Protein AF-H8FXW2-F1 (afdb_monomer_lite)

InterPro domains:
  IPR018733 Protein of unknown function DUF2274 [PF10038] (1-70)

pLDDT: mean 75.58, std 19.59, range [34.22, 98.12]

Foldseek 3Di:
DDDDPCPDDPPPPDDDDDDDDPPVVLVVLQVVQVVVCVVVVHPRDDSVVVPVVVVVVVCVPPPVNVVVVVVVPPPPPDDDDDDPDPPDDDDDDDDDDDDDDDDDD

Radius of gyration: 37.45 Å; chains: 1; bounding box: 100×46×79 Å

Sequence (105 aa):
MAKLKLTSIPDDKPIKLTIEVPAAVFRDLAAYAEAMGRVNGQATPEPAKLVVPMIQRFMATDREFAKARRGDDHPSHQGAGTRNDHETPVQSSQTASLNSPPFSH

Structure (mmCIF, N/CA/C/O backbone):
data_AF-H8FXW2-F1
#
_entry.id   AF-H8FXW2-F1
#
loop_
_atom_site.group_PDB
_atom_site.id
_atom_site.type_symbol
_atom_site.label_atom_id
_atom_site.label_alt_id
_atom_site.label_comp_id
_atom_site.label_asym_id
_atom_site.label_entity_id
_atom_site.label_seq_id
_atom_site.pdbx_PDB_ins_code
_atom_site.Cartn_x
_atom_site.Cartn_y
_atom_site.Cartn_z
_atom_site.occupancy
_atom_site.B_iso_or_equiv
_atom_site.auth_seq_id
_atom_site.auth_comp_id
_atom_site.auth_asym_id
_atom_site.auth_atom_id
_atom_site.pdbx_PDB_model_num
ATOM 1 N N . MET A 1 1 ? 43.968 -20.228 8.909 1.00 34.22 1 MET A N 1
ATOM 2 C CA . MET A 1 1 ? 43.189 -19.088 9.440 1.00 34.22 1 MET A CA 1
ATOM 3 C C . MET A 1 1 ? 42.023 -18.827 8.499 1.00 34.22 1 MET A C 1
ATOM 5 O O . MET A 1 1 ? 42.262 -18.612 7.318 1.00 34.22 1 MET A O 1
ATOM 9 N N . ALA A 1 2 ? 40.780 -18.948 8.969 1.00 46.19 2 ALA A N 1
ATOM 10 C CA . ALA A 1 2 ? 39.598 -18.790 8.123 1.00 46.19 2 ALA A CA 1
ATOM 11 C C . ALA A 1 2 ? 39.305 -17.298 7.892 1.00 46.19 2 ALA A C 1
ATOM 13 O O . ALA A 1 2 ? 39.035 -16.558 8.834 1.00 46.19 2 ALA A O 1
ATOM 14 N N . LYS A 1 3 ? 39.391 -16.855 6.635 1.00 54.84 3 LYS A N 1
ATOM 15 C CA . LYS A 1 3 ? 39.053 -15.494 6.208 1.00 54.84 3 LYS A CA 1
ATOM 16 C C . LYS A 1 3 ? 37.527 -15.380 6.142 1.00 54.84 3 LYS A C 1
ATOM 18 O O . LYS A 1 3 ? 36.903 -16.010 5.289 1.00 54.84 3 LYS A O 1
ATOM 23 N N . LEU A 1 4 ? 36.929 -14.633 7.069 1.00 55.56 4 LEU A N 1
ATOM 24 C CA . LEU A 1 4 ? 35.490 -14.355 7.081 1.00 55.56 4 LEU A CA 1
ATOM 25 C C . LEU A 1 4 ? 35.106 -13.607 5.793 1.00 55.56 4 LEU A C 1
ATOM 27 O O . LEU A 1 4 ? 35.691 -12.576 5.472 1.00 55.56 4 LEU A O 1
ATOM 31 N N . LYS A 1 5 ? 34.139 -14.153 5.044 1.00 62.44 5 LYS A N 1
ATOM 32 C CA . LYS A 1 5 ? 33.640 -13.622 3.760 1.00 62.44 5 LYS A CA 1
ATOM 33 C C . LYS A 1 5 ? 32.530 -12.570 3.919 1.00 62.44 5 LYS A C 1
ATOM 35 O O . LYS A 1 5 ? 31.826 -12.282 2.958 1.00 62.44 5 LYS A O 1
ATOM 40 N N . LEU A 1 6 ? 32.343 -12.016 5.115 1.00 50.59 6 LEU A N 1
ATOM 41 C CA . LEU A 1 6 ? 31.349 -10.970 5.346 1.00 50.59 6 LEU A CA 1
ATOM 42 C C . LEU A 1 6 ? 31.999 -9.614 5.043 1.00 50.59 6 LEU A C 1
ATOM 44 O O . LEU A 1 6 ? 32.534 -8.952 5.925 1.00 50.59 6 LEU A O 1
ATOM 48 N N . THR A 1 7 ? 32.054 -9.254 3.761 1.00 62.03 7 THR A N 1
ATOM 49 C CA . THR A 1 7 ? 32.733 -8.036 3.287 1.00 62.03 7 THR A CA 1
ATOM 50 C C . THR A 1 7 ? 31.907 -6.765 3.472 1.00 62.03 7 THR A C 1
ATOM 52 O O . THR A 1 7 ? 32.427 -5.676 3.256 1.00 62.03 7 THR A O 1
ATOM 55 N N . SER A 1 8 ? 30.640 -6.873 3.873 1.00 59.31 8 SER A N 1
ATOM 56 C CA . SER A 1 8 ? 29.797 -5.723 4.190 1.00 59.31 8 SER A CA 1
ATOM 57 C C . SER A 1 8 ? 28.610 -6.164 5.046 1.00 59.31 8 SER A C 1
ATOM 59 O O . SER A 1 8 ? 27.972 -7.177 4.752 1.00 59.31 8 SER A O 1
ATOM 61 N N . ILE A 1 9 ? 28.350 -5.427 6.125 1.00 67.25 9 ILE A N 1
ATOM 62 C CA . ILE A 1 9 ? 27.092 -5.502 6.871 1.00 67.25 9 ILE A CA 1
ATOM 63 C C . ILE A 1 9 ? 26.118 -4.579 6.128 1.00 67.25 9 ILE A C 1
ATOM 65 O O . ILE A 1 9 ? 26.500 -3.435 5.870 1.00 67.25 9 ILE A O 1
ATOM 69 N N . PRO A 1 10 ? 24.907 -5.038 5.764 1.00 65.69 10 PRO A N 1
ATOM 70 C CA . PRO A 1 10 ? 23.902 -4.173 5.158 1.00 65.69 10 PRO A CA 1
ATOM 71 C C . PRO A 1 10 ? 23.676 -2.926 6.019 1.00 65.69 10 PRO A C 1
ATOM 73 O O . PRO A 1 10 ? 23.496 -3.032 7.232 1.00 65.69 10 PRO A O 1
ATOM 76 N N . ASP A 1 11 ? 23.709 -1.744 5.403 1.00 65.31 11 ASP A N 1
ATOM 77 C CA . ASP A 1 11 ? 23.280 -0.513 6.064 1.00 65.31 11 ASP A CA 1
ATOM 78 C C . ASP A 1 11 ? 21.752 -0.566 6.222 1.00 65.31 11 ASP A C 1
ATOM 80 O O . ASP A 1 11 ? 21.002 -0.156 5.339 1.00 65.31 11 ASP A O 1
ATOM 84 N N . ASP A 1 12 ? 21.290 -1.136 7.337 1.00 68.81 12 ASP A N 1
ATOM 85 C CA . ASP A 1 12 ? 19.870 -1.273 7.692 1.00 68.81 12 ASP A CA 1
ATOM 86 C C . ASP A 1 12 ? 19.254 0.051 8.188 1.00 68.81 12 ASP A C 1
ATOM 88 O O . ASP A 1 12 ? 18.236 0.063 8.889 1.00 68.81 12 ASP A O 1
ATOM 92 N N . LYS A 1 13 ? 19.859 1.202 7.861 1.00 82.19 13 LYS A N 1
ATOM 93 C CA . LYS A 1 13 ? 19.330 2.499 8.275 1.00 82.19 13 LYS A CA 1
ATOM 94 C C . LYS A 1 13 ? 17.932 2.712 7.676 1.00 82.19 13 LYS A C 1
ATOM 96 O O . LYS A 1 13 ? 17.789 2.799 6.454 1.00 82.19 13 LYS A O 1
ATOM 101 N N . PRO A 1 14 ? 16.886 2.870 8.512 1.00 81.25 14 PRO A N 1
ATOM 102 C CA . PRO A 1 14 ? 15.538 3.078 8.013 1.00 81.25 14 PRO A CA 1
ATOM 103 C C . PRO A 1 14 ? 15.447 4.422 7.284 1.00 81.25 14 PRO A C 1
ATOM 105 O O . PRO A 1 14 ? 15.831 5.468 7.815 1.00 81.25 14 PRO A O 1
ATOM 108 N N . ILE A 1 15 ? 14.901 4.396 6.071 1.00 88.62 15 ILE A N 1
ATOM 109 C CA . ILE A 1 15 ? 14.631 5.592 5.272 1.00 88.62 15 ILE A CA 1
ATOM 110 C C . ILE A 1 15 ? 13.169 5.989 5.475 1.00 88.62 15 ILE A C 1
ATOM 112 O O . ILE A 1 15 ? 12.260 5.185 5.265 1.00 88.62 15 ILE A O 1
ATOM 116 N N . LYS A 1 16 ? 12.928 7.243 5.873 1.00 90.12 16 LYS A N 1
ATOM 117 C CA . LYS A 1 16 ? 11.573 7.790 5.980 1.00 90.12 16 LYS A CA 1
ATOM 118 C C . LYS A 1 16 ? 11.106 8.276 4.611 1.00 90.12 16 LYS A C 1
ATOM 120 O O . LYS A 1 16 ? 11.697 9.193 4.049 1.00 90.12 16 LYS A O 1
ATOM 125 N N . LEU A 1 17 ? 10.028 7.680 4.113 1.00 89.06 17 LEU A N 1
ATOM 126 C CA . LEU A 1 17 ? 9.366 8.074 2.875 1.00 89.06 17 LEU A CA 1
ATOM 127 C C . LEU A 1 17 ? 7.995 8.678 3.198 1.00 89.06 17 LEU A C 1
ATOM 129 O O . LEU A 1 17 ? 7.198 8.058 3.900 1.00 89.06 17 LEU A O 1
ATOM 133 N N . THR A 1 18 ? 7.723 9.874 2.678 1.00 93.00 18 THR A N 1
ATOM 134 C CA . THR A 1 18 ? 6.388 10.487 2.714 1.00 93.00 18 THR A CA 1
ATOM 135 C C . THR A 1 18 ? 5.702 10.211 1.383 1.00 93.00 18 THR A C 1
ATOM 137 O O . THR A 1 18 ? 6.265 10.520 0.336 1.00 93.00 18 THR A O 1
ATOM 140 N N . ILE A 1 19 ? 4.504 9.628 1.424 1.00 91.12 19 ILE A N 1
ATOM 141 C CA . ILE A 1 19 ? 3.702 9.322 0.236 1.00 91.12 19 ILE A CA 1
ATOM 142 C C . ILE A 1 19 ? 2.347 10.012 0.331 1.00 91.12 19 ILE A C 1
ATOM 144 O O . ILE A 1 19 ? 1.709 10.003 1.383 1.00 91.12 19 ILE A O 1
ATOM 148 N N . GLU A 1 20 ? 1.899 10.579 -0.781 1.00 95.31 20 GLU A N 1
ATOM 149 C CA . GLU A 1 20 ? 0.527 11.044 -0.944 1.00 95.31 20 GLU A CA 1
ATOM 150 C C . GLU A 1 20 ? -0.244 9.997 -1.742 1.00 95.31 20 GLU A C 1
ATOM 152 O O . GLU A 1 20 ? 0.235 9.493 -2.759 1.00 95.31 20 GLU A O 1
ATOM 157 N N . VAL A 1 21 ? -1.435 9.643 -1.267 1.00 94.38 21 VAL A N 1
ATOM 158 C CA . VAL A 1 21 ? -2.306 8.673 -1.933 1.00 94.38 21 VAL A CA 1
ATOM 159 C C . VAL A 1 21 ? -3.712 9.250 -2.066 1.00 94.38 21 VAL A C 1
ATOM 161 O O . VAL A 1 21 ? -4.165 9.968 -1.170 1.00 94.38 21 VAL A O 1
ATOM 164 N N . PRO A 1 22 ? -4.444 8.933 -3.149 1.00 98.12 22 PRO A N 1
ATOM 165 C CA . PRO A 1 22 ? -5.845 9.310 -3.255 1.00 98.12 22 PRO A CA 1
ATOM 166 C C . PRO A 1 22 ? -6.658 8.770 -2.073 1.00 98.12 22 PRO A C 1
ATOM 168 O O . PRO A 1 22 ? -6.462 7.632 -1.640 1.00 98.12 22 PRO A O 1
ATOM 171 N N . ALA A 1 23 ? -7.636 9.544 -1.598 1.00 97.69 23 ALA A N 1
ATOM 172 C CA . ALA A 1 23 ? -8.474 9.152 -0.461 1.00 97.69 23 ALA A CA 1
ATOM 173 C C . ALA A 1 23 ? -9.183 7.801 -0.670 1.00 97.69 23 ALA A C 1
ATOM 175 O O . ALA A 1 23 ? -9.358 7.043 0.280 1.00 97.69 23 ALA A O 1
ATOM 176 N N . ALA A 1 24 ? -9.564 7.481 -1.912 1.00 98.12 24 ALA A N 1
ATOM 177 C CA . ALA A 1 24 ? -10.151 6.186 -2.252 1.00 98.12 24 ALA A CA 1
ATOM 178 C C . ALA A 1 24 ? -9.195 5.023 -1.940 1.00 98.12 24 ALA A C 1
ATOM 180 O O . ALA A 1 24 ? -9.585 4.089 -1.250 1.00 98.12 24 ALA A O 1
ATOM 181 N N . VAL A 1 25 ? -7.923 5.147 -2.332 1.00 96.88 25 VAL A N 1
ATOM 182 C CA . VAL A 1 25 ? -6.893 4.129 -2.079 1.00 96.88 25 VAL A CA 1
ATOM 183 C C . VAL A 1 25 ? -6.656 3.948 -0.580 1.00 96.88 25 VAL A C 1
ATOM 185 O O . VAL A 1 25 ? -6.521 2.822 -0.112 1.00 96.88 25 VAL A O 1
ATOM 188 N N . PHE A 1 26 ? -6.648 5.038 0.196 1.00 97.06 26 PHE A N 1
ATOM 189 C CA . PHE A 1 26 ? -6.502 4.933 1.650 1.00 97.06 26 PHE A CA 1
ATOM 190 C C . PHE A 1 26 ? -7.675 4.183 2.301 1.00 97.06 26 PHE A C 1
ATOM 192 O O . PHE A 1 26 ? -7.453 3.346 3.176 1.00 97.06 26 PHE A O 1
ATOM 199 N N . ARG A 1 27 ? -8.916 4.439 1.859 1.00 97.94 27 ARG A N 1
ATOM 200 C CA . ARG A 1 27 ? -10.095 3.705 2.351 1.00 97.94 27 ARG A CA 1
ATOM 201 C C . ARG A 1 27 ? -10.013 2.217 2.029 1.00 97.94 27 ARG A C 1
ATOM 203 O O . ARG A 1 27 ? -10.278 1.401 2.908 1.00 97.94 27 ARG A O 1
ATOM 210 N N . ASP A 1 28 ? -9.600 1.871 0.814 1.00 97.88 28 ASP A N 1
ATOM 211 C CA . ASP A 1 28 ? -9.449 0.472 0.406 1.00 97.88 28 ASP A CA 1
ATOM 212 C C . ASP A 1 28 ? -8.345 -0.228 1.211 1.00 97.88 28 ASP A C 1
ATOM 214 O O . ASP A 1 28 ? -8.514 -1.367 1.648 1.00 97.88 28 ASP A O 1
ATOM 218 N N . LEU A 1 29 ? -7.239 0.469 1.493 1.00 96.62 29 LEU A N 1
ATOM 219 C CA . LEU A 1 29 ? -6.156 -0.047 2.331 1.00 96.62 29 LEU A CA 1
ATOM 220 C C . LEU A 1 29 ? -6.609 -0.291 3.779 1.00 96.62 29 LEU A C 1
ATOM 222 O O . LEU A 1 29 ? -6.231 -1.299 4.378 1.00 96.62 29 LEU A O 1
ATOM 226 N N . ALA A 1 30 ? -7.442 0.594 4.334 1.00 96.75 30 ALA A N 1
ATOM 227 C CA . ALA A 1 30 ? -8.038 0.409 5.655 1.00 96.75 30 ALA A CA 1
ATOM 228 C C . ALA A 1 30 ? -8.997 -0.789 5.695 1.00 96.75 30 ALA A C 1
ATOM 230 O O . ALA A 1 30 ? -8.886 -1.633 6.585 1.00 96.75 30 ALA A O 1
ATOM 231 N N . ALA A 1 31 ? -9.867 -0.928 4.693 1.00 97.50 31 ALA A N 1
ATOM 232 C CA . ALA A 1 31 ? -10.753 -2.085 4.578 1.00 97.50 31 ALA A CA 1
ATOM 233 C C . ALA A 1 31 ? -9.965 -3.402 4.442 1.00 97.50 31 ALA A C 1
ATOM 235 O O . ALA A 1 31 ? -10.315 -4.413 5.056 1.00 97.50 31 ALA A O 1
ATOM 236 N N . TYR A 1 32 ? -8.864 -3.390 3.685 1.00 96.50 32 TYR A N 1
ATOM 237 C CA . TYR A 1 32 ? -7.979 -4.545 3.546 1.00 96.50 32 TYR A CA 1
ATOM 238 C C . TYR A 1 32 ? -7.295 -4.915 4.872 1.00 96.50 32 TYR A C 1
ATOM 240 O O . TYR A 1 32 ? -7.218 -6.096 5.219 1.00 96.50 32 TYR A O 1
ATOM 248 N N . ALA A 1 33 ? -6.853 -3.923 5.652 1.00 95.88 33 ALA A N 1
ATOM 249 C CA . ALA A 1 33 ? -6.301 -4.149 6.985 1.00 95.88 33 ALA A CA 1
ATOM 250 C C . ALA A 1 33 ? -7.317 -4.827 7.916 1.00 95.88 33 ALA A C 1
ATOM 252 O O . ALA A 1 33 ? -6.986 -5.801 8.594 1.00 95.88 33 ALA A O 1
ATOM 253 N N . GLU A 1 34 ? -8.565 -4.352 7.924 1.00 95.81 34 GLU A N 1
ATOM 254 C CA . GLU A 1 34 ? -9.630 -4.960 8.724 1.00 95.81 34 GLU A CA 1
ATOM 255 C C . GLU A 1 34 ? -9.901 -6.406 8.315 1.00 95.81 34 GLU A C 1
ATOM 257 O O . GLU A 1 34 ? -10.024 -7.280 9.175 1.00 95.81 34 GLU A O 1
ATOM 262 N N . ALA A 1 35 ? -9.973 -6.676 7.010 1.00 95.50 35 ALA A N 1
ATOM 263 C CA . ALA A 1 35 ? -10.157 -8.029 6.501 1.00 95.50 35 ALA A CA 1
ATOM 264 C C . ALA A 1 35 ? -9.025 -8.958 6.972 1.00 95.50 35 ALA A C 1
ATOM 266 O O . ALA A 1 35 ? -9.290 -10.077 7.411 1.00 95.50 35 ALA A O 1
ATOM 267 N N . MET A 1 36 ? -7.779 -8.476 6.964 1.00 92.75 36 MET A N 1
ATOM 268 C CA . MET A 1 36 ? -6.624 -9.236 7.444 1.00 92.75 36 MET A CA 1
ATOM 269 C C . MET A 1 36 ? -6.693 -9.533 8.948 1.00 92.75 36 MET A C 1
ATOM 271 O O . MET A 1 36 ? -6.434 -10.666 9.355 1.00 92.75 36 MET A O 1
ATOM 275 N N . GLY A 1 37 ? -7.086 -8.553 9.769 1.00 92.38 37 GLY A N 1
ATOM 276 C CA . GLY A 1 37 ? -7.274 -8.754 11.211 1.00 92.38 37 GLY A CA 1
ATOM 277 C C . GLY A 1 37 ? -8.334 -9.819 11.512 1.00 92.38 37 GLY A C 1
ATOM 278 O O . GLY A 1 37 ? -8.111 -10.714 12.329 1.00 92.38 37 GLY A O 1
ATOM 279 N N . ARG A 1 38 ? -9.450 -9.795 10.769 1.00 93.31 38 ARG A N 1
ATOM 280 C CA . ARG A 1 38 ? -10.525 -10.796 10.886 1.00 93.31 38 ARG A CA 1
ATOM 281 C C . ARG A 1 38 ? -10.059 -12.205 10.517 1.00 93.31 38 ARG A C 1
ATOM 283 O O . ARG A 1 38 ? -10.389 -13.143 11.231 1.00 93.31 38 ARG A O 1
ATOM 290 N N . VAL A 1 39 ? -9.295 -12.357 9.430 1.00 91.00 39 VAL A N 1
ATOM 291 C CA . VAL A 1 39 ? -8.811 -13.671 8.960 1.00 91.00 39 VAL A CA 1
ATOM 292 C C . VAL A 1 39 ? -7.794 -14.278 9.925 1.00 91.00 39 VAL A C 1
ATOM 294 O O . VAL A 1 39 ? -7.846 -15.475 10.194 1.00 91.00 39 VAL A O 1
ATOM 297 N N . ASN A 1 40 ? -6.894 -13.464 10.475 1.00 86.00 40 ASN A N 1
ATOM 298 C CA . ASN A 1 40 ? -5.814 -13.955 11.331 1.00 86.00 40 ASN A CA 1
ATOM 299 C C . ASN A 1 40 ? -6.206 -14.039 12.817 1.00 86.00 40 ASN A C 1
ATOM 301 O O . ASN A 1 40 ? -5.403 -14.496 13.629 1.00 86.00 40 ASN A O 1
ATOM 305 N N . GLY A 1 41 ? -7.400 -13.562 13.193 1.00 85.56 41 GLY A N 1
ATOM 306 C CA . GLY A 1 41 ? -7.804 -13.414 14.596 1.00 85.56 41 GLY A CA 1
ATOM 307 C C . GLY A 1 41 ? -6.910 -12.439 15.374 1.00 85.56 41 GLY A C 1
ATOM 308 O O . GLY A 1 41 ? -6.772 -12.552 16.590 1.00 85.56 41 GLY A O 1
ATOM 309 N N . GLN A 1 42 ? -6.259 -11.513 14.668 1.00 86.56 42 GLN A N 1
ATOM 310 C CA . GLN A 1 42 ? -5.303 -10.556 15.216 1.00 86.56 42 GLN A CA 1
ATOM 311 C C . GLN A 1 42 ? -5.870 -9.139 15.161 1.00 86.56 42 GLN A C 1
ATOM 313 O O . GLN A 1 42 ? -6.818 -8.848 14.431 1.00 86.56 42 GLN A O 1
ATOM 318 N N . ALA A 1 43 ? -5.260 -8.233 15.926 1.00 89.25 43 ALA A N 1
ATOM 319 C CA . ALA A 1 43 ? -5.580 -6.818 15.834 1.00 89.25 43 ALA A CA 1
ATOM 320 C C . ALA A 1 43 ? -5.401 -6.317 14.392 1.00 89.25 43 ALA A C 1
ATOM 322 O O . ALA A 1 43 ? -4.416 -6.649 13.727 1.00 89.25 43 ALA A O 1
ATOM 323 N N . THR A 1 44 ? -6.346 -5.494 13.935 1.00 93.25 44 THR A N 1
ATOM 324 C CA . THR A 1 44 ? -6.267 -4.822 12.638 1.00 93.25 44 THR A CA 1
ATOM 325 C C . THR A 1 44 ? -4.965 -4.016 12.556 1.00 93.25 44 THR A C 1
ATOM 327 O O . THR A 1 44 ? -4.757 -3.124 13.385 1.00 93.25 44 THR A O 1
ATOM 330 N N . PRO A 1 45 ? -4.069 -4.308 11.596 1.00 92.31 45 PRO A N 1
ATOM 331 C CA . PRO A 1 45 ? -2.850 -3.535 11.420 1.00 92.31 45 PRO A CA 1
ATOM 332 C C . PRO A 1 45 ? -3.173 -2.109 10.966 1.00 92.31 45 PRO A C 1
ATOM 334 O O . PRO A 1 45 ? -4.177 -1.849 10.310 1.00 92.31 45 PRO A O 1
ATOM 337 N N . GLU A 1 46 ? -2.288 -1.168 11.281 1.00 94.12 46 GLU A N 1
ATOM 338 C CA . GLU A 1 46 ? -2.383 0.182 10.727 1.00 94.12 46 GLU A CA 1
ATOM 339 C C . GLU A 1 46 ? -2.217 0.125 9.193 1.00 94.12 46 GLU A C 1
ATOM 341 O O . GLU A 1 46 ? -1.272 -0.523 8.727 1.00 94.12 46 GLU A O 1
ATOM 346 N N . PRO A 1 47 ? -3.047 0.832 8.399 1.00 94.31 47 PRO A N 1
ATOM 347 C CA . PRO A 1 47 ? -2.965 0.810 6.935 1.00 94.31 47 PRO A CA 1
ATOM 348 C C . PRO A 1 47 ? -1.550 1.082 6.400 1.00 94.31 47 PRO A C 1
ATOM 350 O O . PRO A 1 47 ? -1.058 0.363 5.533 1.00 94.31 47 PRO A O 1
ATOM 353 N N . ALA A 1 48 ? -0.840 2.059 6.975 1.00 92.25 48 ALA A N 1
ATOM 354 C CA . ALA A 1 48 ? 0.519 2.417 6.563 1.00 92.25 48 ALA A CA 1
ATOM 355 C C . ALA A 1 48 ? 1.535 1.273 6.741 1.00 92.25 48 ALA A C 1
ATOM 357 O O . ALA A 1 48 ? 2.459 1.131 5.939 1.00 92.25 48 ALA A O 1
ATOM 358 N N . LYS A 1 49 ? 1.346 0.406 7.745 1.00 92.50 49 LYS A N 1
ATOM 359 C CA . LYS A 1 49 ? 2.240 -0.735 8.007 1.00 92.50 49 LYS A CA 1
ATOM 360 C C . LYS A 1 49 ? 2.125 -1.838 6.958 1.00 92.50 49 LYS A C 1
ATOM 362 O O . LYS A 1 49 ? 3.010 -2.684 6.879 1.00 92.50 49 LYS A O 1
ATOM 367 N N . LEU A 1 50 ? 1.073 -1.822 6.141 1.00 93.50 50 LEU A N 1
ATOM 368 C CA . LEU A 1 50 ? 0.887 -2.770 5.045 1.00 93.50 50 LEU A CA 1
ATOM 369 C C . LEU A 1 50 ? 1.665 -2.380 3.787 1.00 93.50 50 LEU A C 1
ATOM 371 O O . LEU A 1 50 ? 2.022 -3.249 2.995 1.00 93.50 50 LEU A O 1
ATOM 375 N N . VAL A 1 51 ? 1.968 -1.093 3.611 1.00 93.75 51 VAL A N 1
ATOM 376 C CA . VAL A 1 51 ? 2.584 -0.569 2.384 1.00 93.75 51 VAL A CA 1
ATOM 377 C C . VAL A 1 51 ? 3.932 -1.237 2.114 1.00 93.75 51 VAL A C 1
ATOM 379 O O . VAL A 1 51 ? 4.163 -1.748 1.020 1.00 93.75 51 VAL A O 1
ATOM 382 N N . VAL A 1 52 ? 4.802 -1.304 3.125 1.00 93.06 52 VAL A N 1
ATOM 383 C CA . VAL A 1 52 ? 6.138 -1.907 3.002 1.00 93.06 52 VAL A CA 1
ATOM 384 C C . VAL A 1 52 ? 6.078 -3.392 2.605 1.00 93.06 52 VAL A C 1
ATOM 386 O O . VAL A 1 52 ? 6.644 -3.729 1.562 1.00 93.06 52 VAL A O 1
ATOM 389 N N . PRO A 1 53 ? 5.392 -4.293 3.342 1.00 93.81 53 PRO A N 1
ATOM 390 C CA . PRO A 1 53 ? 5.333 -5.706 2.965 1.00 93.81 53 PRO A CA 1
ATOM 391 C C . PRO A 1 53 ? 4.613 -5.942 1.629 1.00 93.81 53 PRO A C 1
ATOM 393 O O . PRO A 1 53 ? 4.975 -6.865 0.897 1.00 93.81 53 PRO A O 1
ATOM 396 N N . MET A 1 54 ? 3.636 -5.105 1.259 1.00 95.56 54 MET A N 1
ATOM 397 C CA . MET A 1 54 ? 2.993 -5.188 -0.058 1.00 95.56 54 MET A CA 1
ATOM 398 C C . MET A 1 54 ? 3.969 -4.846 -1.190 1.00 95.56 54 MET A C 1
ATOM 400 O O . MET A 1 54 ? 4.046 -5.600 -2.160 1.00 95.56 54 MET A O 1
ATOM 404 N N . ILE A 1 55 ? 4.757 -3.772 -1.054 1.00 95.00 55 ILE A N 1
ATOM 405 C CA . ILE A 1 55 ? 5.786 -3.392 -2.038 1.00 95.00 55 ILE A CA 1
ATOM 406 C C . ILE A 1 55 ? 6.881 -4.459 -2.117 1.00 95.00 55 ILE A C 1
ATOM 408 O O . ILE A 1 55 ? 7.277 -4.851 -3.213 1.00 95.00 55 ILE A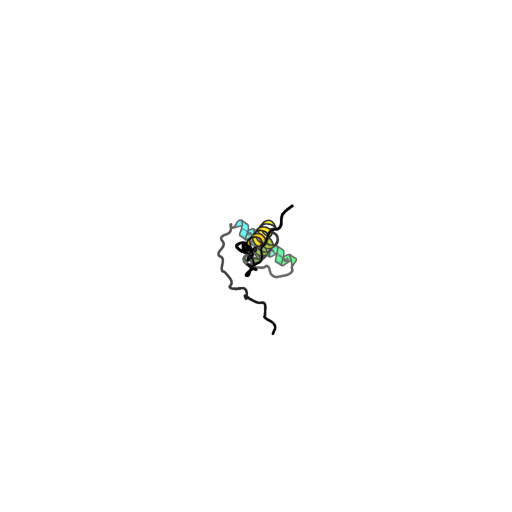 O 1
ATOM 412 N N . GLN A 1 56 ? 7.333 -4.985 -0.975 1.00 94.12 56 GLN A N 1
ATOM 413 C CA . GLN A 1 56 ? 8.314 -6.073 -0.942 1.00 94.12 56 GLN A CA 1
ATOM 414 C C . GLN A 1 56 ? 7.809 -7.302 -1.701 1.00 94.12 56 GLN A C 1
ATOM 416 O O . GLN A 1 56 ? 8.529 -7.858 -2.530 1.00 94.12 56 GLN A O 1
ATOM 421 N N . ARG A 1 57 ? 6.555 -7.710 -1.464 1.00 94.19 57 ARG A N 1
ATOM 422 C CA . ARG A 1 57 ? 5.945 -8.846 -2.163 1.00 94.19 57 ARG A CA 1
ATOM 423 C C . ARG A 1 57 ? 5.776 -8.575 -3.655 1.00 94.19 57 ARG A C 1
ATOM 425 O O . ARG A 1 57 ? 6.019 -9.472 -4.460 1.00 94.19 57 ARG A O 1
ATOM 432 N N . PHE A 1 58 ? 5.393 -7.357 -4.026 1.00 95.19 58 PHE A N 1
ATOM 433 C CA . PHE A 1 58 ? 5.312 -6.943 -5.423 1.00 95.19 58 PHE A CA 1
ATOM 434 C C . PHE A 1 58 ? 6.680 -7.073 -6.115 1.00 95.19 58 PHE A C 1
ATOM 436 O O . PHE A 1 58 ? 6.810 -7.845 -7.060 1.00 95.19 58 PHE A O 1
ATOM 443 N N . MET A 1 59 ? 7.729 -6.449 -5.570 1.00 93.38 59 MET A N 1
ATOM 444 C CA . MET A 1 59 ? 9.093 -6.529 -6.115 1.00 93.38 59 MET A CA 1
ATOM 445 C C . MET A 1 59 ? 9.639 -7.962 -6.160 1.00 93.38 59 MET A C 1
ATOM 447 O O . MET A 1 59 ? 10.359 -8.326 -7.085 1.00 93.38 59 MET A O 1
ATOM 451 N N . ALA A 1 60 ? 9.320 -8.793 -5.164 1.00 92.94 60 ALA A N 1
ATOM 452 C CA . ALA A 1 60 ? 9.769 -10.183 -5.125 1.00 92.94 60 ALA A CA 1
ATOM 453 C C . ALA A 1 60 ? 9.112 -11.062 -6.203 1.00 92.94 60 ALA A C 1
ATOM 455 O O . ALA A 1 60 ? 9.692 -12.071 -6.604 1.00 92.94 60 ALA A O 1
ATOM 456 N N . THR A 1 61 ? 7.904 -10.707 -6.647 1.00 94.69 61 THR A N 1
ATOM 457 C CA . THR A 1 61 ? 7.125 -11.490 -7.620 1.00 94.69 61 THR A CA 1
ATOM 458 C C . THR A 1 61 ? 7.224 -10.956 -9.047 1.00 94.69 61 THR A C 1
ATOM 460 O O . THR A 1 61 ? 6.952 -11.702 -9.990 1.00 94.69 61 THR A O 1
ATOM 463 N N . ASP A 1 62 ? 7.676 -9.715 -9.226 1.00 95.44 62 ASP A N 1
ATOM 464 C CA . ASP A 1 62 ? 7.942 -9.130 -10.534 1.00 95.44 62 ASP A CA 1
ATOM 465 C C . ASP A 1 62 ? 9.184 -9.769 -11.187 1.00 95.44 62 ASP A C 1
ATOM 467 O O . ASP A 1 62 ? 10.339 -9.534 -10.817 1.00 95.44 62 ASP A O 1
ATOM 471 N N . ARG A 1 63 ? 8.934 -10.621 -12.186 1.00 91.75 63 ARG A N 1
ATOM 472 C CA . ARG A 1 63 ? 9.976 -11.337 -12.933 1.00 91.75 63 ARG A CA 1
ATOM 473 C C . ARG A 1 63 ? 10.831 -10.414 -13.788 1.00 91.75 63 ARG A C 1
ATOM 475 O O . ARG A 1 63 ? 12.019 -10.692 -13.936 1.00 91.75 63 ARG A O 1
ATOM 482 N N . GLU A 1 64 ? 10.246 -9.370 -14.366 1.00 92.50 64 GLU A N 1
ATOM 483 C CA . GLU A 1 64 ? 10.988 -8.439 -15.216 1.00 92.50 64 GLU A CA 1
ATOM 484 C C . GLU A 1 64 ? 11.925 -7.593 -14.354 1.00 92.50 64 GLU A C 1
ATOM 486 O O . GLU A 1 64 ? 13.112 -7.480 -14.666 1.00 92.50 64 GLU A O 1
ATOM 491 N N . PHE A 1 65 ? 11.450 -7.148 -13.188 1.00 90.38 65 PHE A N 1
ATOM 492 C CA . PHE A 1 65 ? 12.306 -6.539 -12.172 1.00 90.38 65 PHE A CA 1
ATOM 493 C C . PHE A 1 65 ? 13.435 -7.482 -11.723 1.00 90.38 65 PHE A C 1
ATOM 495 O O . PHE A 1 65 ? 14.603 -7.089 -11.655 1.00 90.38 65 PHE A O 1
ATOM 502 N N . ALA A 1 66 ? 13.122 -8.757 -11.471 1.00 90.19 66 ALA A N 1
ATOM 503 C CA . ALA A 1 66 ? 14.122 -9.741 -11.065 1.00 90.19 66 ALA A CA 1
ATOM 504 C C . ALA A 1 66 ? 15.194 -10.002 -12.141 1.00 90.19 66 ALA A C 1
ATOM 506 O O . ALA A 1 66 ? 16.346 -10.260 -11.787 1.00 90.19 66 ALA A O 1
ATOM 507 N N . LYS A 1 67 ? 14.843 -9.948 -13.435 1.00 86.31 67 LYS A N 1
ATOM 508 C CA . LYS A 1 67 ? 15.800 -10.060 -14.549 1.00 86.31 67 LYS A CA 1
ATOM 509 C C . LYS A 1 67 ? 16.707 -8.834 -14.628 1.00 86.31 67 LYS A C 1
ATOM 511 O O . LYS A 1 67 ? 17.919 -9.012 -14.707 1.00 86.31 67 LYS A O 1
ATOM 516 N N . ALA A 1 68 ? 16.138 -7.629 -14.556 1.00 88.69 68 ALA A N 1
ATOM 517 C CA . ALA A 1 68 ? 16.899 -6.380 -14.595 1.00 88.69 68 ALA A CA 1
ATOM 518 C C . ALA A 1 68 ? 17.960 -6.339 -13.484 1.00 88.69 68 ALA A C 1
ATOM 520 O O . ALA A 1 68 ? 19.140 -6.148 -13.759 1.00 88.69 68 ALA A O 1
ATOM 521 N N . ARG A 1 69 ? 17.574 -6.694 -12.250 1.00 83.56 69 ARG A N 1
ATOM 522 C CA . ARG A 1 69 ? 18.497 -6.741 -11.104 1.00 83.56 69 ARG A CA 1
ATOM 523 C C . ARG A 1 69 ? 19.660 -7.729 -11.272 1.00 83.56 69 ARG A C 1
ATOM 525 O O . ARG A 1 69 ? 20.704 -7.540 -10.665 1.00 83.56 69 ARG A O 1
ATOM 532 N N . ARG A 1 70 ? 19.483 -8.807 -12.046 1.00 78.06 70 ARG A N 1
ATOM 533 C CA . ARG A 1 70 ? 20.553 -9.785 -12.334 1.00 78.06 70 ARG A CA 1
ATOM 534 C C . ARG A 1 70 ? 21.467 -9.335 -13.473 1.00 78.06 70 ARG A C 1
ATOM 536 O O . ARG A 1 70 ? 22.616 -9.756 -13.504 1.00 78.06 70 ARG A O 1
ATOM 543 N N . GLY A 1 71 ? 20.955 -8.528 -14.404 1.00 66.31 71 GLY A N 1
ATOM 544 C CA . GLY A 1 71 ? 21.733 -7.967 -15.511 1.00 66.31 71 GLY A CA 1
ATOM 545 C C . GLY A 1 71 ? 22.760 -6.928 -15.054 1.00 66.31 71 GLY A C 1
ATOM 546 O O . GLY A 1 71 ? 23.843 -6.871 -15.627 1.00 66.31 71 GLY A O 1
ATOM 547 N N . ASP A 1 72 ? 22.455 -6.186 -13.987 1.00 59.84 72 ASP A N 1
ATOM 548 C CA . ASP A 1 72 ? 23.353 -5.177 -13.401 1.00 59.84 72 ASP A CA 1
ATOM 549 C C . ASP A 1 72 ? 24.455 -5.768 -12.498 1.00 59.84 72 ASP A C 1
ATOM 551 O O . ASP A 1 72 ? 25.422 -5.082 -12.177 1.00 59.84 72 ASP A O 1
ATOM 555 N N . ASP A 1 73 ? 24.344 -7.043 -12.104 1.00 56.38 73 ASP A N 1
ATOM 556 C CA . ASP A 1 73 ? 25.332 -7.742 -11.261 1.00 56.38 73 ASP A CA 1
ATOM 557 C C . ASP A 1 73 ? 26.388 -8.497 -12.092 1.00 56.38 73 ASP A C 1
ATOM 559 O O . ASP A 1 73 ? 27.139 -9.320 -11.569 1.00 56.38 73 ASP A O 1
ATOM 563 N N . HIS A 1 74 ? 26.462 -8.251 -13.407 1.00 49.94 74 HIS A N 1
ATOM 564 C CA . HIS A 1 74 ? 27.586 -8.728 -14.205 1.00 49.94 74 HIS A CA 1
ATOM 565 C C . HIS A 1 74 ? 28.750 -7.746 -14.031 1.00 49.94 74 HIS A C 1
ATOM 567 O O . HIS A 1 74 ? 28.703 -6.652 -14.600 1.00 49.94 74 HIS A O 1
ATOM 573 N N . PRO A 1 75 ? 29.830 -8.096 -13.302 1.00 49.47 75 PRO A N 1
ATOM 574 C CA . PRO A 1 75 ? 31.018 -7.270 -13.312 1.00 49.47 75 PRO A CA 1
ATOM 575 C C . PRO A 1 75 ? 31.525 -7.268 -14.750 1.00 49.47 75 PRO A C 1
ATOM 577 O O . PRO A 1 75 ? 31.959 -8.286 -15.296 1.00 49.47 75 PRO A O 1
ATOM 580 N N . SER A 1 76 ? 31.445 -6.114 -15.393 1.00 51.56 76 SER A N 1
ATOM 581 C CA . SER A 1 76 ? 32.196 -5.796 -16.594 1.00 51.56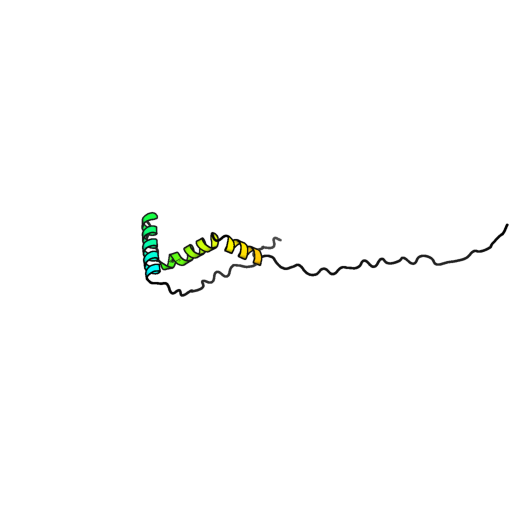 76 SER A CA 1
ATOM 582 C C . SER A 1 76 ? 33.686 -5.753 -16.237 1.00 51.56 76 SER A C 1
ATOM 584 O O . SER A 1 76 ? 34.300 -4.696 -16.163 1.00 51.56 76 SER A O 1
ATOM 586 N N . HIS A 1 77 ? 34.266 -6.930 -15.999 1.00 52.78 77 HIS A N 1
ATOM 587 C CA . HIS A 1 77 ? 35.686 -7.213 -16.158 1.00 52.78 77 HIS A CA 1
ATOM 588 C C . HIS A 1 77 ? 35.846 -8.021 -17.445 1.00 52.78 77 HIS A C 1
ATOM 590 O O . HIS A 1 77 ? 36.133 -9.215 -17.446 1.00 52.78 77 HIS A O 1
ATOM 596 N N . GLN A 1 78 ? 35.623 -7.353 -18.572 1.00 54.66 78 GLN A N 1
ATOM 597 C CA . GLN A 1 78 ? 36.086 -7.839 -19.861 1.00 54.66 78 GLN A CA 1
ATOM 598 C C . GLN A 1 78 ? 36.792 -6.678 -20.565 1.00 54.66 78 GLN A C 1
ATOM 600 O O . GLN A 1 78 ? 36.173 -5.690 -20.940 1.00 54.66 78 GLN A O 1
ATOM 605 N N . GLY A 1 79 ? 38.120 -6.800 -20.641 1.00 43.50 79 GLY A N 1
ATOM 606 C CA . GLY A 1 79 ? 39.078 -5.789 -21.098 1.00 43.50 79 GLY A CA 1
ATOM 607 C C . GLY A 1 79 ? 40.178 -5.620 -20.041 1.00 43.50 79 GLY A C 1
ATOM 608 O O . GLY A 1 79 ? 39.880 -5.275 -18.909 1.00 43.50 79 GLY A O 1
ATOM 609 N N . ALA A 1 80 ? 41.460 -5.881 -20.270 1.00 52.88 80 ALA A N 1
ATOM 610 C CA . ALA A 1 80 ? 42.175 -6.194 -21.490 1.00 52.88 80 ALA A CA 1
ATOM 611 C C . ALA A 1 80 ? 43.439 -6.988 -21.111 1.00 52.88 80 ALA A C 1
ATOM 613 O O . ALA A 1 80 ? 44.301 -6.486 -20.396 1.00 52.88 80 ALA A O 1
ATOM 614 N N . GLY A 1 81 ? 43.542 -8.230 -21.580 1.00 46.97 81 GLY A N 1
ATOM 615 C CA . GLY A 1 81 ? 44.814 -8.938 -21.680 1.00 46.97 81 GLY A CA 1
ATOM 616 C C . GLY A 1 81 ? 45.292 -8.777 -23.111 1.00 46.97 81 GLY A C 1
ATOM 617 O O . GLY A 1 81 ? 44.871 -9.527 -23.989 1.00 46.97 81 GLY A O 1
ATOM 618 N N . THR A 1 82 ? 46.075 -7.733 -23.360 1.00 54.09 82 THR A N 1
ATOM 619 C CA . THR A 1 82 ? 46.788 -7.535 -24.620 1.00 54.09 82 THR A CA 1
ATOM 620 C C . THR A 1 82 ? 47.566 -8.796 -24.978 1.00 54.09 82 THR A C 1
ATOM 622 O O . THR A 1 82 ? 48.234 -9.393 -24.136 1.00 54.09 82 THR A O 1
ATOM 625 N N . ARG A 1 83 ? 47.431 -9.193 -26.246 1.00 52.94 83 ARG A N 1
ATOM 626 C CA . ARG A 1 83 ? 48.251 -10.189 -26.932 1.00 52.94 83 ARG A CA 1
ATOM 627 C C . ARG A 1 83 ? 49.723 -9.965 -26.580 1.00 52.94 83 ARG A C 1
ATOM 629 O O . ARG A 1 83 ? 50.272 -8.925 -26.923 1.00 52.94 83 ARG A O 1
ATOM 636 N N . ASN A 1 84 ? 50.344 -10.936 -25.919 1.00 50.56 84 ASN A N 1
ATOM 637 C CA . ASN A 1 84 ? 51.792 -11.062 -25.967 1.00 50.56 84 ASN A CA 1
ATOM 638 C C . ASN A 1 84 ? 52.104 -11.812 -27.256 1.00 50.56 84 ASN A C 1
ATOM 640 O O . ASN A 1 84 ? 51.940 -13.032 -27.326 1.00 50.56 84 ASN A O 1
ATOM 644 N N . ASP A 1 85 ? 52.490 -11.057 -28.278 1.00 53.03 85 ASP A N 1
ATOM 645 C CA . ASP A 1 85 ? 53.134 -11.593 -29.464 1.00 53.03 85 ASP A CA 1
ATOM 646 C C . ASP A 1 85 ? 54.374 -12.374 -29.012 1.00 53.03 85 ASP A C 1
ATOM 648 O O . ASP A 1 85 ? 55.268 -11.854 -28.343 1.00 53.03 85 ASP A O 1
ATOM 652 N N . HIS A 1 86 ? 54.370 -13.674 -29.290 1.00 54.12 86 HIS A N 1
ATOM 653 C CA . HIS A 1 86 ? 55.474 -14.570 -28.985 1.00 54.12 86 HIS A CA 1
ATOM 654 C C . HIS A 1 86 ? 56.552 -14.348 -30.051 1.00 54.12 86 HIS A C 1
ATOM 656 O O . HIS A 1 86 ? 56.576 -15.019 -31.081 1.00 54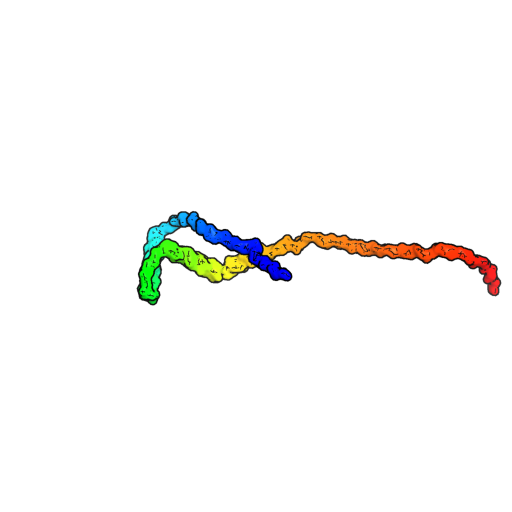.12 86 HIS A O 1
ATOM 662 N N . GLU A 1 87 ? 57.413 -13.357 -29.831 1.00 49.00 87 GLU A N 1
ATOM 663 C CA . GLU A 1 87 ? 58.648 -13.201 -30.592 1.00 49.00 87 GLU A CA 1
ATOM 664 C C . GLU A 1 87 ? 59.569 -14.381 -30.232 1.00 49.00 87 GLU A C 1
ATOM 666 O O . GLU A 1 87 ? 60.093 -14.491 -29.123 1.00 49.00 87 GLU A O 1
ATOM 671 N N . THR A 1 88 ? 59.691 -15.343 -31.145 1.00 53.78 88 THR A N 1
ATOM 672 C CA . THR A 1 88 ? 60.631 -16.464 -31.035 1.00 53.78 88 THR A CA 1
ATOM 673 C C . THR A 1 88 ? 62.070 -15.942 -31.063 1.00 53.78 88 THR A C 1
ATOM 675 O O . THR A 1 88 ? 62.434 -15.287 -32.042 1.00 53.78 88 THR A O 1
ATOM 678 N N . PRO A 1 89 ? 62.935 -16.275 -30.088 1.00 49.59 89 PRO A N 1
ATOM 679 C CA . PRO A 1 89 ? 64.347 -15.957 -30.198 1.00 49.59 89 PRO A CA 1
ATOM 680 C C . PRO A 1 89 ? 65.005 -16.940 -31.173 1.00 49.59 89 PRO A C 1
ATOM 6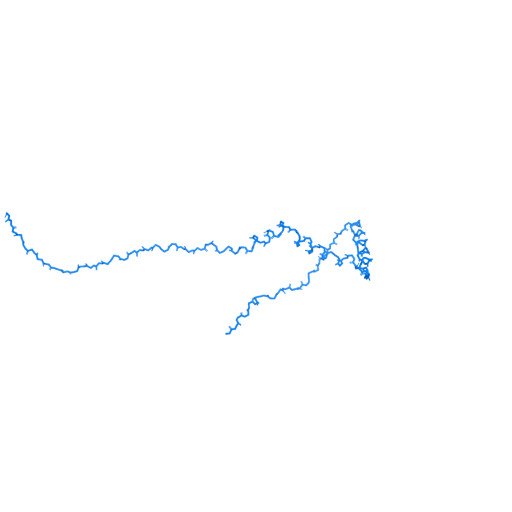82 O O . PRO A 1 89 ? 65.088 -18.140 -30.909 1.00 49.59 89 PRO A O 1
ATOM 685 N N . VAL A 1 90 ? 65.484 -16.430 -32.309 1.00 53.59 90 VAL A N 1
ATOM 686 C CA . VAL A 1 90 ? 66.371 -17.166 -33.219 1.00 53.59 90 VAL A CA 1
ATOM 687 C C . VAL A 1 90 ? 67.693 -17.415 -32.489 1.00 53.59 90 VAL A C 1
ATOM 689 O O . VAL A 1 90 ? 68.453 -16.487 -32.216 1.00 53.59 90 VAL A O 1
ATOM 692 N N . GLN A 1 91 ? 67.970 -18.675 -32.151 1.00 51.81 91 GLN A N 1
ATOM 693 C CA . GLN A 1 91 ? 69.277 -19.101 -31.657 1.00 51.81 91 GLN A CA 1
ATOM 694 C C . GLN A 1 91 ? 70.312 -19.015 -32.785 1.00 51.81 91 GLN A C 1
ATOM 696 O O . GLN A 1 91 ? 70.417 -19.894 -33.637 1.00 51.81 91 GLN A O 1
ATOM 701 N N . SER A 1 92 ? 71.121 -17.959 -32.754 1.00 53.59 92 SER A N 1
ATOM 702 C CA . SER A 1 92 ? 72.376 -17.867 -33.497 1.00 53.59 92 SER A CA 1
ATOM 703 C C . SER A 1 92 ? 73.375 -18.873 -32.927 1.00 53.59 92 SER A C 1
ATOM 705 O O . SER A 1 92 ? 73.965 -18.655 -31.873 1.00 53.59 92 SER A O 1
ATOM 707 N N . SER A 1 93 ? 73.551 -20.003 -33.607 1.00 55.12 93 SER A N 1
ATOM 708 C CA . SER A 1 93 ? 74.590 -20.993 -33.310 1.00 55.12 93 SER A CA 1
ATOM 709 C C . SER A 1 93 ? 75.309 -21.364 -34.598 1.00 55.12 93 SER A C 1
ATOM 711 O O . SER A 1 93 ? 74.859 -22.259 -35.307 1.00 55.12 93 SER A O 1
ATOM 713 N N . GLN A 1 94 ? 76.411 -20.673 -34.898 1.00 53.97 94 GLN A N 1
ATOM 714 C CA . GLN A 1 94 ? 77.592 -21.269 -35.534 1.00 53.97 94 GLN A CA 1
ATOM 715 C C . GLN A 1 94 ? 78.699 -20.226 -35.669 1.00 53.97 94 GLN A C 1
ATOM 717 O O . GLN A 1 94 ? 78.677 -19.352 -36.533 1.00 53.97 94 GLN A O 1
ATOM 722 N N . THR A 1 95 ? 79.685 -20.339 -34.788 1.00 52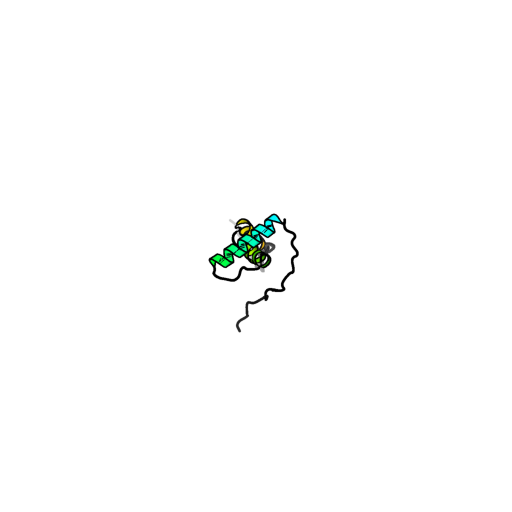.28 95 THR A N 1
ATOM 723 C CA . THR A 1 95 ? 81.032 -19.835 -35.015 1.00 52.28 95 THR A CA 1
ATOM 724 C C . THR A 1 95 ? 81.910 -20.996 -35.471 1.00 52.28 95 THR A C 1
ATOM 726 O O . THR A 1 95 ? 81.772 -22.111 -34.973 1.00 52.28 95 THR A O 1
ATOM 729 N N 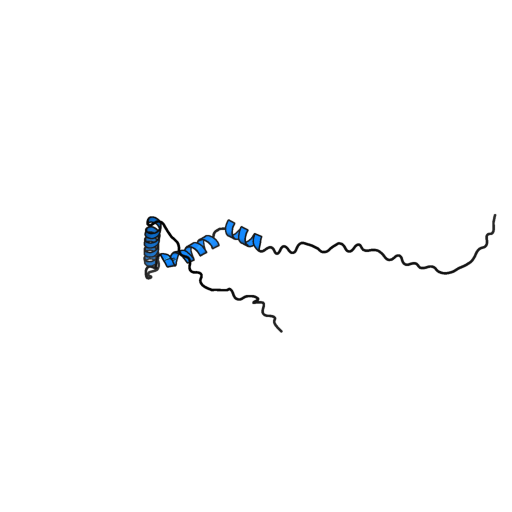. ALA A 1 96 ? 82.845 -20.652 -36.363 1.00 51.84 96 ALA A N 1
ATOM 730 C CA . ALA A 1 96 ? 84.040 -21.393 -36.766 1.00 51.84 96 ALA A CA 1
ATOM 731 C C . ALA A 1 96 ? 83.834 -22.656 -37.620 1.00 51.84 96 ALA A C 1
ATOM 733 O O . ALA A 1 96 ? 82.959 -23.467 -37.373 1.00 51.84 96 ALA A O 1
ATOM 734 N N . SER A 1 97 ? 84.696 -22.993 -38.571 1.00 52.22 97 SER A N 1
ATOM 735 C CA . SER A 1 97 ? 85.673 -22.288 -39.409 1.00 52.22 97 SER A CA 1
ATOM 736 C C . SER A 1 97 ? 86.321 -23.408 -40.226 1.00 52.22 97 SER A C 1
ATOM 738 O O . SER A 1 97 ? 86.639 -24.441 -39.649 1.00 52.22 97 SER A O 1
ATOM 740 N N . LEU A 1 98 ? 86.582 -23.149 -41.510 1.00 57.50 98 LEU A N 1
ATOM 741 C CA . LEU A 1 98 ? 87.475 -23.893 -42.413 1.00 57.50 98 LEU A CA 1
ATOM 742 C C . LEU A 1 98 ? 87.161 -25.383 -42.668 1.00 57.50 98 LEU A C 1
ATOM 744 O O . LEU A 1 98 ? 87.350 -26.225 -41.801 1.00 57.50 98 LEU A O 1
ATOM 748 N N . ASN A 1 99 ? 86.881 -25.738 -43.927 1.00 46.97 99 ASN A N 1
ATOM 749 C CA . ASN A 1 99 ? 87.932 -26.250 -44.820 1.00 46.97 99 ASN A CA 1
ATOM 750 C C . ASN A 1 99 ? 87.394 -26.451 -46.254 1.00 46.97 99 ASN A C 1
ATOM 752 O O . ASN A 1 99 ? 86.450 -27.209 -46.464 1.00 46.97 99 ASN A O 1
ATOM 756 N N . SER A 1 100 ? 88.029 -25.812 -47.236 1.00 55.66 100 SER A N 1
ATOM 757 C CA . SER A 1 100 ? 88.010 -26.241 -48.649 1.00 55.66 100 SER A CA 1
ATOM 758 C C . SER A 1 100 ? 89.164 -27.247 -48.849 1.00 55.66 100 SER A C 1
ATOM 760 O O . SER A 1 100 ? 90.119 -27.190 -48.073 1.00 55.66 100 SER A O 1
ATOM 762 N N . PRO A 1 101 ? 89.144 -28.162 -49.840 1.00 64.06 101 PRO A N 1
ATOM 763 C CA . PRO A 1 101 ? 89.355 -27.782 -51.243 1.00 64.06 101 PRO A CA 1
ATOM 764 C C . PRO A 1 101 ? 88.486 -28.564 -52.255 1.00 64.06 101 PRO A C 1
ATOM 766 O O . PRO A 1 101 ? 87.818 -29.531 -51.889 1.00 64.06 101 PRO A O 1
ATOM 769 N N . PRO A 1 102 ? 88.490 -28.158 -53.539 1.00 65.88 102 PRO A N 1
ATOM 770 C CA . PRO A 1 102 ? 87.774 -28.850 -54.601 1.00 65.88 102 PRO A CA 1
ATOM 771 C C . PRO A 1 102 ? 88.667 -29.909 -55.260 1.00 65.88 102 PRO A C 1
ATOM 773 O O . PRO A 1 102 ? 89.855 -29.673 -55.474 1.00 65.88 102 PRO A O 1
ATOM 776 N N . PHE A 1 103 ? 88.089 -31.037 -55.664 1.00 49.69 103 PHE A N 1
ATOM 777 C CA . PHE A 1 103 ? 88.654 -31.848 -56.741 1.00 49.69 103 PHE A CA 1
ATOM 778 C C . PHE A 1 103 ? 87.553 -32.255 -57.721 1.00 49.69 103 PHE A C 1
ATOM 780 O O . PHE A 1 103 ? 86.465 -32.668 -57.324 1.00 49.69 103 PHE A O 1
ATOM 787 N N . SER A 1 104 ? 87.865 -32.034 -58.995 1.00 59.47 104 SER A N 1
ATOM 788 C CA . SER A 1 104 ? 87.021 -32.179 -60.179 1.00 59.47 104 SER A CA 1
ATOM 789 C C . SER A 1 104 ? 87.109 -33.572 -60.817 1.00 59.47 104 SER A C 1
ATOM 791 O O . SER A 1 104 ? 88.114 -34.256 -60.637 1.00 59.47 104 SER A O 1
ATOM 793 N N . HIS A 1 105 ? 86.124 -33.818 -61.695 1.00 53.69 105 HIS A N 1
ATOM 794 C CA . HIS A 1 105 ? 85.995 -34.820 -62.771 1.00 53.69 105 HIS A CA 1
ATOM 795 C C . HIS A 1 105 ? 85.573 -36.248 -62.415 1.00 53.69 105 HIS A C 1
ATOM 797 O O . HIS A 1 105 ? 86.324 -36.966 -61.726 1.00 53.69 105 HIS A O 1
#

Secondary structure (DSSP, 8-state):
------------PPPP------HHHHHHHHHHHHHHHHHHTSPPPPHHHHHHHHHHHHHHH-HHHHHHHHHTTS-------------------------------

Organism: NCBI:txid1150626